Protein AF-M5JMX9-F1 (afdb_monomer_lite)

Sequence (80 aa):
MEKALAGLVAIAAILFFAPLLGVLGGAFVGWVVGLFFAETIHAFLAAVGINAAGLAMWQIGASLGFIGGFFRPAIHRAKA

pLDDT: mean 89.17, std 10.54, range [56.94, 97.88]

Secondary structure (DSSP, 8-state):
-HHHHHHHHHHHHHHHHHHHHHHHHHHHHHHHHHHHHHHHHHHHHHHTT---TT--HHHHHHHHHHHHHHS---------

Structure (mmCIF, N/CA/C/O backbone):
data_AF-M5JMX9-F1
#
_entry.id   AF-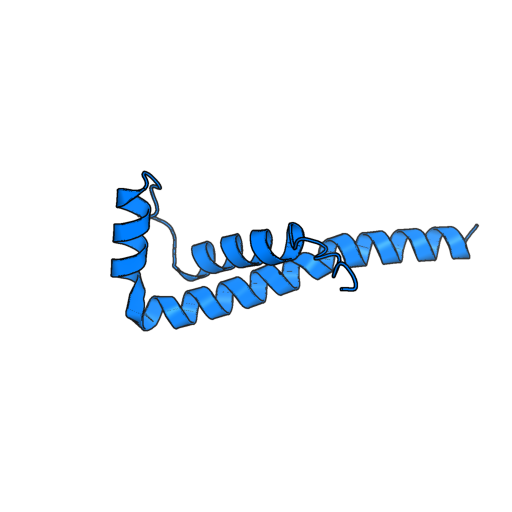M5JMX9-F1
#
loop_
_atom_site.group_PDB
_atom_site.id
_atom_site.type_symbol
_atom_site.label_atom_id
_atom_site.label_alt_id
_atom_site.label_comp_id
_atom_site.label_asym_id
_atom_site.label_entity_id
_atom_site.label_seq_id
_atom_site.pdbx_PDB_ins_code
_atom_site.Cartn_x
_atom_site.Cartn_y
_atom_site.Cartn_z
_atom_site.occupancy
_atom_site.B_iso_or_equiv
_atom_site.auth_seq_id
_atom_site.auth_comp_id
_atom_site.auth_asym_id
_atom_site.auth_atom_id
_atom_site.pdbx_PDB_model_num
ATOM 1 N N . MET A 1 1 ? 24.005 1.040 -30.026 1.00 67.94 1 MET A N 1
ATOM 2 C CA . MET A 1 1 ? 23.433 2.031 -29.088 1.00 67.94 1 MET A CA 1
ATOM 3 C C . MET A 1 1 ? 21.915 1.929 -28.987 1.00 67.94 1 MET A C 1
ATOM 5 O O . MET A 1 1 ? 21.443 1.779 -27.872 1.00 67.94 1 MET A O 1
ATOM 9 N N . GLU A 1 2 ? 21.156 1.906 -30.091 1.00 86.00 2 GLU A N 1
ATOM 10 C CA . GLU A 1 2 ? 19.677 1.814 -30.045 1.00 86.00 2 GLU A CA 1
ATOM 11 C C . GLU A 1 2 ? 19.131 0.643 -29.218 1.00 86.00 2 GLU A C 1
ATOM 13 O O . GLU A 1 2 ? 18.267 0.843 -28.376 1.00 86.00 2 GLU A O 1
ATOM 18 N N . LYS A 1 3 ? 19.671 -0.573 -29.385 1.00 89.81 3 LYS A N 1
ATOM 19 C CA . LYS A 1 3 ? 19.213 -1.750 -28.620 1.00 89.81 3 LYS A CA 1
ATOM 20 C C . LYS A 1 3 ? 19.441 -1.613 -27.107 1.00 89.81 3 LYS A C 1
ATOM 22 O O . LYS A 1 3 ? 18.625 -2.078 -26.321 1.00 89.81 3 LYS A O 1
ATOM 27 N N . ALA A 1 4 ? 20.534 -0.961 -26.705 1.00 90.25 4 ALA A N 1
ATOM 28 C CA . ALA A 1 4 ? 20.846 -0.720 -25.297 1.00 90.25 4 ALA A CA 1
ATOM 29 C C . ALA A 1 4 ? 19.935 0.364 -24.704 1.00 90.25 4 ALA A C 1
ATOM 31 O O . ALA A 1 4 ? 19.427 0.195 -23.601 1.00 90.25 4 ALA A O 1
ATOM 32 N N . LEU A 1 5 ? 19.666 1.432 -25.465 1.00 94.06 5 LEU A N 1
ATOM 33 C CA . LEU A 1 5 ? 18.718 2.477 -25.078 1.00 94.06 5 LEU A CA 1
ATOM 34 C C . LEU A 1 5 ? 17.295 1.919 -24.934 1.00 94.06 5 LEU A C 1
ATOM 36 O O . LEU A 1 5 ? 16.645 2.162 -23.922 1.00 94.06 5 LEU A O 1
ATOM 40 N N . ALA A 1 6 ? 16.840 1.113 -25.898 1.00 94.12 6 ALA A N 1
ATOM 41 C CA . ALA A 1 6 ? 15.533 0.461 -25.849 1.00 94.12 6 ALA A CA 1
ATOM 42 C C . ALA A 1 6 ? 15.396 -0.463 -24.627 1.00 94.12 6 ALA A C 1
ATOM 44 O O . ALA A 1 6 ? 14.377 -0.429 -23.939 1.00 94.12 6 ALA A O 1
ATOM 45 N N . GLY A 1 7 ? 16.441 -1.239 -24.313 1.00 94.75 7 GLY A N 1
ATOM 46 C CA . GLY A 1 7 ? 16.473 -2.069 -23.108 1.00 94.75 7 GLY A CA 1
ATOM 47 C C . GLY A 1 7 ? 16.375 -1.245 -21.821 1.00 94.75 7 GLY A C 1
ATOM 48 O O . GLY A 1 7 ? 15.610 -1.591 -20.924 1.00 94.75 7 GLY A O 1
ATOM 49 N N . LEU A 1 8 ? 17.093 -0.123 -21.743 1.00 95.06 8 LEU A N 1
ATOM 50 C CA . LEU A 1 8 ? 17.112 0.739 -20.558 1.00 95.06 8 LEU A CA 1
ATOM 51 C C . LEU A 1 8 ? 15.760 1.434 -20.330 1.00 95.06 8 LEU A C 1
ATOM 53 O O . LEU A 1 8 ? 15.271 1.476 -19.202 1.00 95.06 8 LEU A O 1
ATOM 57 N N . VAL A 1 9 ? 15.110 1.889 -21.406 1.00 95.44 9 VAL A N 1
ATOM 58 C CA . VAL A 1 9 ? 13.747 2.446 -21.361 1.00 95.44 9 VAL A CA 1
ATOM 59 C C . VAL A 1 9 ? 12.731 1.390 -20.923 1.00 95.44 9 VAL A C 1
ATOM 61 O O . VAL A 1 9 ? 11.887 1.674 -20.076 1.00 95.44 9 VAL A O 1
ATOM 64 N N . ALA A 1 10 ? 12.825 0.162 -21.441 1.00 94.50 10 ALA A N 1
ATOM 65 C CA . ALA A 1 10 ? 11.929 -0.923 -21.046 1.00 94.50 10 ALA A CA 1
ATOM 66 C C . ALA A 1 10 ? 12.074 -1.275 -19.556 1.00 94.50 10 ALA A C 1
ATOM 68 O O . ALA A 1 10 ? 11.070 -1.437 -18.865 1.00 94.50 10 ALA A O 1
ATOM 69 N N . ILE A 1 11 ? 13.305 -1.334 -19.038 1.00 93.31 11 ILE A N 1
ATOM 70 C CA . ILE A 1 11 ? 13.557 -1.574 -17.610 1.00 93.31 11 ILE A CA 1
ATOM 71 C C . ILE A 1 11 ? 12.972 -0.441 -16.762 1.00 93.31 11 ILE A C 1
ATOM 73 O O . ILE A 1 11 ? 12.267 -0.716 -15.793 1.00 93.31 11 ILE A O 1
ATOM 77 N N . ALA A 1 12 ? 13.211 0.819 -17.136 1.00 91.31 12 ALA A N 1
ATOM 78 C CA . ALA A 1 12 ? 12.656 1.967 -16.424 1.00 91.31 12 ALA A CA 1
ATOM 79 C C . ALA A 1 12 ? 11.117 1.934 -16.401 1.00 91.31 12 ALA A C 1
ATOM 81 O O . ALA A 1 12 ? 10.511 2.144 -15.351 1.00 91.31 12 ALA A O 1
ATOM 82 N N . ALA A 1 13 ? 10.488 1.595 -17.530 1.00 91.94 13 ALA A N 1
ATOM 83 C CA . ALA A 1 13 ? 9.041 1.434 -17.612 1.00 91.94 13 ALA A CA 1
ATOM 84 C C . ALA A 1 13 ? 8.545 0.307 -16.693 1.00 91.94 13 ALA A C 1
ATOM 86 O O . ALA A 1 13 ? 7.604 0.510 -15.932 1.00 91.94 13 ALA A O 1
ATOM 87 N N . ILE A 1 14 ? 9.194 -0.860 -16.697 1.00 89.81 14 ILE A N 1
ATOM 88 C CA . ILE A 1 14 ? 8.811 -1.981 -15.826 1.00 89.81 14 ILE A CA 1
ATOM 89 C C . ILE A 1 14 ? 8.937 -1.595 -14.350 1.00 89.81 14 ILE A C 1
ATOM 91 O O . ILE A 1 14 ? 8.009 -1.838 -13.582 1.00 89.81 14 ILE A O 1
ATOM 95 N N . LEU A 1 15 ? 10.041 -0.962 -13.950 1.00 86.56 15 LEU A N 1
ATOM 96 C CA . LEU A 1 15 ? 10.251 -0.532 -12.564 1.00 86.56 15 LEU A CA 1
ATOM 97 C C . LEU A 1 15 ? 9.230 0.518 -12.108 1.00 86.56 15 LEU A C 1
ATOM 99 O O . LEU A 1 15 ? 8.915 0.577 -10.922 1.00 86.56 15 LEU A O 1
ATOM 103 N N . PHE A 1 16 ? 8.687 1.311 -13.032 1.00 85.88 16 PHE A N 1
ATOM 104 C CA . PHE A 1 16 ? 7.646 2.293 -12.740 1.00 85.88 16 PHE A CA 1
ATOM 105 C C . PHE A 1 16 ? 6.236 1.681 -12.709 1.00 85.88 16 PHE A C 1
ATOM 107 O O . PHE A 1 16 ? 5.466 1.936 -11.784 1.00 85.8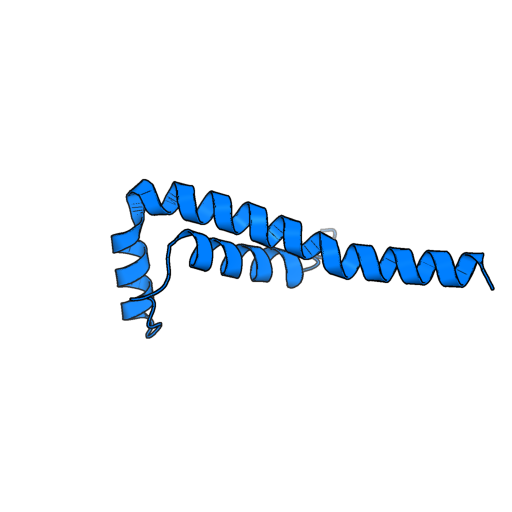8 16 PHE A O 1
ATOM 114 N N . PHE A 1 17 ? 5.885 0.853 -13.697 1.00 89.00 17 PHE A N 1
ATOM 115 C CA . PHE A 1 17 ? 4.530 0.312 -13.846 1.00 89.00 17 PHE A CA 1
ATOM 116 C C . PHE A 1 17 ? 4.268 -0.941 -13.006 1.00 89.00 17 PHE A C 1
ATOM 118 O O . PHE A 1 17 ? 3.132 -1.156 -12.582 1.00 89.00 17 PHE A O 1
ATOM 125 N N . ALA A 1 18 ? 5.280 -1.766 -12.720 1.00 87.94 18 ALA A N 1
ATOM 126 C CA . ALA A 1 18 ? 5.079 -2.985 -11.936 1.00 87.94 18 ALA A CA 1
ATOM 127 C C . ALA A 1 18 ? 4.565 -2.707 -10.506 1.00 87.94 18 ALA A C 1
ATOM 129 O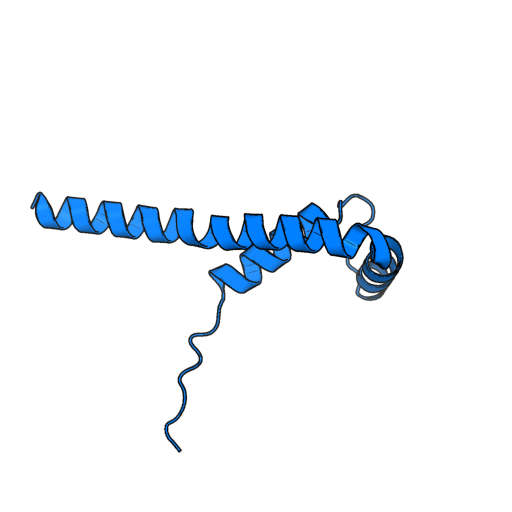 O . ALA A 1 18 ? 3.611 -3.371 -10.092 1.00 87.94 18 ALA A O 1
ATOM 130 N N . PRO A 1 19 ? 5.086 -1.710 -9.759 1.00 88.69 19 PRO A N 1
ATOM 131 C CA . PRO A 1 19 ? 4.549 -1.367 -8.442 1.00 88.69 19 PRO A CA 1
ATOM 132 C C . PRO A 1 19 ? 3.102 -0.869 -8.489 1.00 88.69 19 PRO A C 1
ATOM 134 O O . PRO A 1 19 ? 2.336 -1.166 -7.573 1.00 88.69 19 PRO A O 1
ATOM 137 N N . LEU A 1 20 ? 2.695 -0.172 -9.561 1.00 91.12 20 LEU A N 1
ATOM 138 C CA . LEU A 1 20 ? 1.324 0.332 -9.719 1.00 91.12 20 LEU A CA 1
ATOM 139 C C . LEU A 1 20 ? 0.290 -0.795 -9.732 1.00 91.12 20 LEU A C 1
ATOM 141 O O . LEU A 1 20 ? -0.803 -0.619 -9.201 1.00 91.12 20 LEU A O 1
ATOM 145 N N . LEU A 1 21 ? 0.636 -1.973 -10.257 1.00 90.94 21 LEU A N 1
ATOM 146 C CA . LEU A 1 21 ? -0.239 -3.145 -10.175 1.00 90.94 21 LEU A CA 1
ATOM 147 C C . LEU A 1 21 ? -0.472 -3.576 -8.720 1.00 90.94 21 LEU A C 1
ATOM 149 O O . LEU A 1 21 ? -1.596 -3.910 -8.349 1.00 90.94 21 LEU A O 1
ATOM 153 N N . GLY A 1 22 ? 0.570 -3.512 -7.886 1.00 92.06 22 GLY A N 1
ATOM 154 C CA . GLY A 1 22 ? 0.466 -3.742 -6.445 1.00 92.06 22 GLY A CA 1
ATOM 155 C C . GLY A 1 22 ? -0.424 -2.706 -5.760 1.00 92.06 22 GLY A C 1
ATOM 156 O O . GLY A 1 22 ? -1.267 -3.074 -4.946 1.00 92.06 22 GLY A O 1
ATOM 157 N N . VAL A 1 23 ? -0.304 -1.430 -6.140 1.00 95.94 23 VAL A N 1
ATOM 158 C CA . VAL A 1 23 ? -1.159 -0.345 -5.627 1.00 95.94 23 VAL A CA 1
ATOM 159 C C . VAL A 1 23 ? -2.624 -0.576 -5.982 1.00 95.94 23 VAL A C 1
ATOM 161 O O . VAL A 1 23 ? -3.475 -0.521 -5.100 1.00 95.94 23 VAL A O 1
ATOM 164 N N . LEU A 1 24 ? -2.928 -0.869 -7.248 1.00 96.44 24 LEU A N 1
ATOM 165 C CA . LEU A 1 24 ? -4.299 -1.104 -7.708 1.00 96.44 24 LEU A CA 1
ATOM 166 C C . LEU A 1 24 ? -4.912 -2.345 -7.049 1.00 96.44 24 LEU A C 1
ATOM 168 O O . LEU A 1 24 ? -6.047 -2.293 -6.574 1.00 96.44 24 LEU A O 1
ATOM 172 N N . GLY A 1 25 ? -4.150 -3.439 -6.963 1.00 95.62 25 GLY A N 1
ATOM 173 C CA . GLY A 1 25 ? -4.578 -4.650 -6.263 1.00 95.62 25 GLY A CA 1
ATOM 174 C C . GLY A 1 25 ? -4.818 -4.396 -4.774 1.00 95.62 25 GLY A C 1
ATOM 175 O O . GLY A 1 25 ? -5.859 -4.775 -4.242 1.00 95.62 25 GLY A O 1
ATOM 176 N N . GLY A 1 26 ? -3.900 -3.688 -4.115 1.00 96.88 26 GLY A N 1
ATOM 177 C CA . GLY A 1 26 ? -4.047 -3.280 -2.722 1.00 96.88 26 GLY A CA 1
ATOM 178 C C . GLY A 1 26 ? -5.257 -2.376 -2.499 1.00 96.88 26 GLY A C 1
ATOM 179 O O . GLY A 1 26 ? -6.000 -2.587 -1.545 1.00 96.88 26 GLY A O 1
ATOM 180 N N . ALA A 1 27 ? -5.505 -1.416 -3.392 1.00 97.62 27 ALA A N 1
ATOM 181 C CA . ALA A 1 27 ? -6.656 -0.520 -3.319 1.00 97.62 27 ALA A CA 1
ATOM 182 C C . ALA A 1 27 ? -7.977 -1.289 -3.401 1.00 97.62 27 ALA A C 1
ATOM 184 O O . ALA A 1 27 ? -8.875 -1.066 -2.587 1.00 97.62 27 ALA A O 1
ATOM 185 N N . PHE A 1 28 ? -8.071 -2.230 -4.344 1.00 97.88 28 PHE A N 1
ATOM 186 C CA . PHE A 1 28 ? -9.238 -3.092 -4.496 1.00 97.88 28 PHE A CA 1
ATOM 187 C C . PHE A 1 28 ? -9.457 -3.976 -3.263 1.00 97.88 28 PHE A C 1
ATOM 189 O O . PHE A 1 28 ? -10.559 -4.009 -2.718 1.00 97.88 28 PHE A O 1
ATOM 196 N N . VAL A 1 29 ? -8.407 -4.641 -2.770 1.00 97.19 29 VAL A N 1
ATOM 197 C CA . VAL A 1 29 ? -8.495 -5.473 -1.558 1.00 97.19 29 VAL A CA 1
ATOM 198 C C . VAL A 1 29 ? -8.881 -4.630 -0.341 1.00 97.19 29 VAL A C 1
ATOM 200 O O . VAL A 1 29 ? -9.766 -5.024 0.412 1.00 97.19 29 VAL A O 1
ATOM 203 N N . GLY A 1 30 ? -8.277 -3.452 -0.166 1.00 97.00 30 GLY A N 1
ATOM 204 C CA . GLY A 1 30 ? -8.613 -2.520 0.910 1.00 97.00 30 GLY A CA 1
ATOM 205 C C . GLY A 1 30 ? -10.064 -2.054 0.846 1.00 97.00 30 GLY A C 1
ATOM 206 O O . GLY A 1 30 ? -10.732 -2.014 1.875 1.00 97.00 30 GLY A O 1
ATOM 207 N N . TRP A 1 31 ? -10.585 -1.776 -0.352 1.00 97.50 31 TRP A N 1
ATOM 208 C CA . TRP A 1 31 ? -11.999 -1.458 -0.552 1.00 97.50 31 TRP A CA 1
ATOM 209 C C . TRP A 1 31 ? -12.913 -2.615 -0.127 1.00 97.50 31 TRP A C 1
ATOM 211 O O . TRP A 1 31 ? -13.813 -2.396 0.680 1.00 97.50 31 TRP A O 1
ATOM 221 N N . VAL A 1 32 ? -12.643 -3.843 -0.589 1.00 97.50 32 VAL A N 1
ATOM 222 C CA . VAL A 1 32 ? -13.444 -5.033 -0.244 1.00 97.50 32 VAL A CA 1
ATOM 223 C C . VAL A 1 32 ? -13.410 -5.321 1.259 1.00 97.50 32 VAL A C 1
ATOM 225 O O . VAL A 1 32 ? -14.456 -5.514 1.871 1.00 97.50 32 VAL A O 1
ATOM 228 N N . VAL A 1 33 ? -12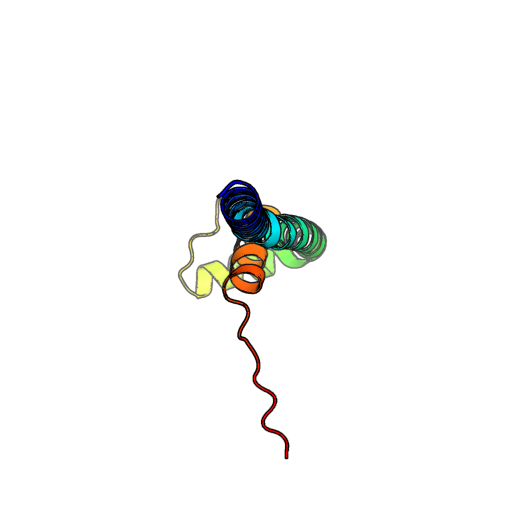.225 -5.323 1.876 1.00 96.81 33 VAL A N 1
ATOM 229 C CA . VAL A 1 33 ? -12.067 -5.558 3.323 1.00 96.81 33 VAL A CA 1
ATOM 230 C C . VAL A 1 33 ? -12.726 -4.438 4.133 1.00 96.81 33 VAL A C 1
ATOM 232 O O . VAL A 1 33 ? -13.343 -4.698 5.168 1.00 96.81 33 VAL A O 1
ATOM 235 N N . GLY A 1 34 ? -12.657 -3.201 3.640 1.00 95.75 34 GLY A N 1
ATOM 236 C CA . GLY A 1 34 ? -13.287 -2.038 4.254 1.00 95.75 34 GLY A CA 1
ATOM 237 C C . GLY A 1 34 ? -14.808 -2.143 4.377 1.00 95.75 34 GLY A C 1
ATOM 238 O O . GLY A 1 34 ? -15.354 -1.610 5.336 1.00 95.75 34 GLY A O 1
ATOM 239 N N . LEU A 1 35 ? -15.487 -2.885 3.492 1.00 95.50 35 LEU A N 1
ATOM 240 C CA . LEU A 1 35 ? -16.939 -3.105 3.587 1.00 95.50 35 LEU A CA 1
ATOM 241 C C . LEU A 1 35 ? -17.357 -3.820 4.882 1.00 95.50 35 LEU A C 1
ATOM 243 O O . LEU A 1 35 ? -18.504 -3.690 5.300 1.00 95.50 35 LEU A O 1
ATOM 247 N N . PHE A 1 36 ? -16.440 -4.558 5.514 1.00 97.06 36 PHE A N 1
ATOM 248 C CA . PHE A 1 36 ? -16.729 -5.365 6.701 1.00 97.06 36 PHE A CA 1
ATOM 249 C C . PHE A 1 36 ? -15.914 -4.951 7.933 1.00 97.06 36 PHE A C 1
ATOM 251 O O . PHE A 1 36 ? -16.388 -5.114 9.054 1.00 97.06 36 PHE A O 1
ATOM 258 N N . PHE A 1 37 ? -14.699 -4.420 7.746 1.00 96.06 37 PHE A N 1
ATOM 259 C CA . PHE A 1 37 ? -13.722 -4.230 8.827 1.00 96.06 37 PHE A CA 1
ATOM 260 C C . PHE A 1 37 ? -13.179 -2.799 8.960 1.00 96.06 37 PHE A C 1
ATOM 262 O O . PHE A 1 37 ? -12.193 -2.602 9.670 1.00 96.06 37 PHE A O 1
ATOM 269 N N . ALA A 1 38 ? -13.781 -1.796 8.305 1.00 93.88 38 ALA A N 1
ATOM 270 C CA . ALA A 1 38 ? -13.283 -0.414 8.348 1.00 93.88 38 ALA A CA 1
ATOM 271 C C . ALA A 1 38 ? -13.075 0.103 9.783 1.00 93.88 38 ALA A C 1
ATOM 273 O O . ALA A 1 38 ? -11.979 0.544 10.118 1.00 93.88 38 ALA A O 1
ATOM 274 N N . GLU A 1 39 ? -14.082 -0.033 10.650 1.00 93.56 39 GLU A N 1
ATOM 275 C CA . GLU A 1 39 ? -14.006 0.437 12.041 1.00 93.56 39 GLU A CA 1
ATOM 276 C C . GLU A 1 39 ? -12.921 -0.285 12.844 1.00 93.56 39 GLU A C 1
ATOM 278 O O . GLU A 1 39 ? -12.142 0.345 13.555 1.00 93.56 39 GLU A O 1
ATOM 283 N N . THR A 1 40 ? -12.812 -1.609 12.695 1.00 95.44 40 THR A N 1
ATOM 284 C CA . THR A 1 40 ? -11.777 -2.405 13.370 1.00 95.44 40 THR A CA 1
ATOM 285 C C . THR A 1 40 ? -10.380 -1.959 12.952 1.00 95.44 40 THR A C 1
ATOM 287 O O . THR A 1 40 ? -9.497 -1.809 13.797 1.00 95.44 40 THR A O 1
ATOM 290 N N . ILE A 1 41 ? -10.177 -1.724 11.655 1.00 94.31 41 ILE A N 1
ATOM 291 C CA . ILE A 1 41 ? -8.885 -1.302 11.116 1.00 94.31 41 ILE A CA 1
ATOM 292 C C . ILE A 1 41 ? -8.567 0.128 11.554 1.00 94.31 41 ILE A C 1
ATOM 294 O O . ILE A 1 41 ? -7.453 0.379 12.004 1.00 94.31 41 ILE A O 1
ATOM 298 N N . HIS A 1 42 ? -9.521 1.055 11.489 1.00 94.44 42 HIS A N 1
ATOM 299 C CA . HIS A 1 42 ? -9.320 2.428 11.955 1.00 94.44 42 HIS A CA 1
ATOM 300 C C . HIS A 1 42 ? -9.022 2.489 13.456 1.00 94.44 42 HIS A C 1
ATOM 302 O O . HIS A 1 42 ? -8.094 3.189 13.858 1.00 94.44 42 HIS A O 1
ATOM 308 N N . ALA A 1 43 ? -9.739 1.718 14.278 1.00 94.25 43 ALA A N 1
ATOM 309 C CA . ALA A 1 43 ? -9.483 1.626 15.713 1.00 94.25 43 ALA A CA 1
ATOM 310 C C . ALA A 1 43 ? -8.091 1.048 16.007 1.00 94.25 43 ALA A C 1
ATOM 312 O O . ALA A 1 43 ? -7.366 1.578 16.849 1.00 94.25 43 ALA A O 1
ATOM 313 N N . PHE A 1 44 ? -7.688 0.001 15.281 1.00 95.06 44 PHE A N 1
ATOM 314 C CA . PHE A 1 44 ? -6.341 -0.555 15.387 1.00 95.06 44 PHE A CA 1
ATOM 315 C C . PHE A 1 44 ? -5.272 0.472 14.994 1.00 95.06 44 PHE A C 1
ATOM 317 O O . PHE A 1 44 ? -4.326 0.681 15.750 1.00 95.06 44 PHE A O 1
ATOM 324 N N . LEU A 1 45 ? -5.435 1.141 13.847 1.00 94.12 45 LEU A N 1
ATOM 325 C CA . LEU A 1 45 ? -4.503 2.163 13.364 1.00 94.12 45 LEU A CA 1
ATOM 326 C C . LEU A 1 45 ? -4.373 3.318 14.365 1.00 94.12 45 LEU A C 1
ATOM 328 O O . LEU A 1 45 ? -3.256 3.718 14.689 1.00 94.12 45 LEU A O 1
ATOM 332 N N . ALA A 1 46 ? -5.486 3.787 14.927 1.00 93.19 46 ALA A N 1
ATOM 333 C CA . ALA A 1 46 ? -5.477 4.804 15.972 1.00 93.19 46 ALA A CA 1
ATOM 334 C C . ALA A 1 46 ? -4.737 4.332 17.237 1.00 93.19 46 ALA A C 1
ATOM 336 O O . ALA A 1 46 ? -3.948 5.089 17.802 1.00 93.19 46 ALA A O 1
ATOM 337 N N . ALA A 1 47 ? -4.931 3.076 17.653 1.00 95.12 47 ALA A N 1
ATOM 338 C CA . ALA A 1 47 ? -4.260 2.502 18.821 1.00 95.12 47 ALA A CA 1
ATOM 339 C C . ALA A 1 47 ? -2.735 2.398 18.650 1.00 95.12 47 ALA A C 1
ATOM 341 O O . ALA A 1 47 ? -1.998 2.550 19.623 1.00 95.12 47 ALA A O 1
ATOM 342 N N . VAL A 1 48 ? -2.249 2.190 17.422 1.00 95.31 48 VAL A N 1
ATOM 343 C CA . VAL A 1 48 ? -0.807 2.203 17.111 1.00 95.31 48 VAL A CA 1
ATOM 344 C C . VAL A 1 48 ? -0.268 3.605 16.787 1.00 95.31 48 VAL A C 1
ATOM 346 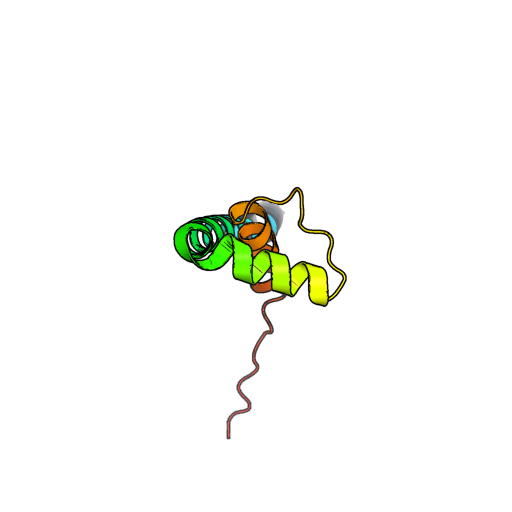O O . VAL A 1 48 ? 0.869 3.740 16.341 1.00 95.31 48 VAL A O 1
ATOM 349 N N . GLY A 1 49 ? -1.059 4.658 17.020 1.00 93.06 49 GLY A N 1
ATOM 350 C CA . GLY A 1 49 ? -0.647 6.055 16.845 1.00 93.06 49 GLY A CA 1
ATOM 351 C C . GLY A 1 49 ? -0.724 6.573 15.407 1.00 93.06 49 GLY A C 1
ATOM 352 O O . GLY A 1 49 ? -0.205 7.652 15.118 1.00 93.06 49 GLY A O 1
ATOM 353 N N . ILE A 1 50 ? -1.368 5.840 14.495 1.00 91.88 50 ILE A N 1
ATOM 354 C CA . ILE A 1 50 ? -1.579 6.266 13.109 1.00 91.88 50 ILE A CA 1
ATOM 355 C C . ILE A 1 50 ? -2.914 7.007 13.019 1.00 91.88 50 ILE A C 1
ATOM 357 O O . ILE A 1 50 ? -3.986 6.421 13.175 1.00 91.88 50 ILE A O 1
ATOM 361 N N . ASN A 1 51 ? -2.862 8.305 12.712 1.00 89.12 51 ASN A N 1
ATOM 362 C CA . ASN A 1 51 ? -4.069 9.085 12.456 1.00 89.12 51 ASN A CA 1
ATOM 363 C C . ASN A 1 51 ? -4.642 8.757 11.066 1.00 89.12 51 ASN A C 1
ATOM 365 O O . ASN A 1 51 ? -4.279 9.376 10.066 1.00 89.12 51 ASN A O 1
ATOM 369 N N . ALA A 1 52 ? -5.541 7.773 11.020 1.00 86.50 52 ALA A N 1
ATOM 370 C CA . ALA A 1 52 ? -6.231 7.332 9.808 1.00 86.50 52 ALA A CA 1
ATOM 371 C C . ALA A 1 52 ? -7.633 7.949 9.630 1.00 86.50 52 ALA A C 1
ATOM 373 O O . ALA A 1 52 ? -8.346 7.562 8.711 1.00 86.50 52 ALA A O 1
ATOM 374 N N . ALA A 1 53 ? -8.036 8.921 10.461 1.00 79.62 53 ALA A N 1
ATOM 375 C CA . ALA A 1 53 ? -9.411 9.439 10.510 1.00 79.62 53 ALA A CA 1
ATOM 376 C C . ALA A 1 53 ? -9.919 10.075 9.195 1.00 79.62 53 ALA A C 1
ATOM 378 O O . ALA A 1 53 ? -11.120 10.252 9.024 1.00 79.62 53 ALA A O 1
ATOM 379 N N . GLY A 1 54 ? -9.020 10.411 8.265 1.00 86.69 54 GLY A N 1
ATOM 380 C CA . GLY A 1 54 ? -9.352 10.935 6.934 1.00 86.69 54 GLY A CA 1
ATOM 381 C C . GLY A 1 54 ? -9.006 10.002 5.772 1.00 86.69 54 GLY A C 1
ATOM 382 O O . GLY A 1 54 ? -9.118 10.419 4.621 1.00 86.69 54 GLY A O 1
ATOM 383 N N . LEU A 1 55 ? -8.544 8.779 6.042 1.00 92.75 55 LEU A N 1
ATOM 384 C CA . LEU A 1 55 ? -8.147 7.836 5.002 1.00 92.75 55 LEU A CA 1
ATOM 385 C C . LEU A 1 55 ? -9.284 6.867 4.706 1.00 92.75 55 LEU A C 1
ATOM 387 O O . LEU A 1 55 ? -9.793 6.178 5.583 1.00 92.75 55 LEU A O 1
ATOM 391 N N . ALA A 1 56 ? -9.648 6.767 3.435 1.00 95.56 56 ALA A N 1
ATOM 392 C CA . ALA A 1 56 ? -10.520 5.708 2.974 1.00 95.56 56 ALA A CA 1
ATOM 393 C C . ALA A 1 56 ? -9.768 4.368 2.970 1.00 95.56 56 ALA A C 1
ATOM 395 O O . ALA A 1 56 ? -8.575 4.293 2.668 1.00 95.56 56 ALA A O 1
ATOM 396 N N . MET A 1 57 ? -10.492 3.276 3.207 1.00 96.06 57 MET A N 1
ATOM 397 C CA . MET A 1 57 ? -9.913 1.930 3.253 1.00 96.06 57 MET A CA 1
ATOM 398 C C . MET A 1 57 ? -9.187 1.514 1.963 1.00 96.06 57 MET A C 1
ATOM 400 O O . MET A 1 57 ? -8.195 0.787 2.018 1.00 96.06 57 MET A O 1
ATOM 404 N N . TRP A 1 58 ? -9.605 2.027 0.801 1.00 96.38 58 TRP A N 1
ATOM 405 C CA . TRP A 1 58 ? -8.886 1.812 -0.458 1.00 96.38 58 TRP A CA 1
ATOM 406 C C . TRP A 1 58 ? -7.533 2.538 -0.496 1.00 96.38 58 TRP A C 1
ATOM 408 O O . TRP A 1 58 ? -6.603 2.034 -1.111 1.00 96.38 58 TRP A O 1
ATOM 418 N N . GLN A 1 59 ? -7.378 3.681 0.182 1.00 96.06 59 GLN A N 1
ATOM 419 C CA . GLN A 1 59 ? -6.101 4.404 0.280 1.00 96.06 59 GLN A CA 1
ATOM 420 C C . GLN A 1 59 ? -5.134 3.671 1.212 1.00 96.06 59 GLN A C 1
ATOM 422 O O . GLN A 1 59 ? -3.942 3.558 0.916 1.00 96.06 59 GLN A O 1
ATOM 427 N N . ILE A 1 60 ? -5.657 3.115 2.310 1.00 95.50 60 ILE A N 1
ATOM 428 C CA . ILE A 1 60 ? -4.895 2.248 3.217 1.00 95.50 60 ILE A CA 1
ATOM 429 C C . ILE A 1 60 ? -4.428 1.002 2.453 1.00 95.50 60 ILE A C 1
ATOM 431 O O . ILE A 1 60 ? -3.236 0.696 2.428 1.00 95.50 60 ILE A O 1
ATOM 435 N N . GLY A 1 61 ? -5.344 0.334 1.749 1.00 96.56 61 GLY A N 1
ATOM 436 C CA . GLY A 1 61 ? -5.029 -0.819 0.909 1.00 96.56 61 GLY A CA 1
ATOM 437 C C . GLY A 1 61 ? -4.022 -0.501 -0.198 1.00 96.56 61 GLY A C 1
ATOM 438 O O . GLY A 1 61 ? -3.072 -1.255 -0.388 1.00 96.56 61 GLY A O 1
ATOM 439 N N . ALA A 1 62 ? -4.172 0.632 -0.888 1.00 9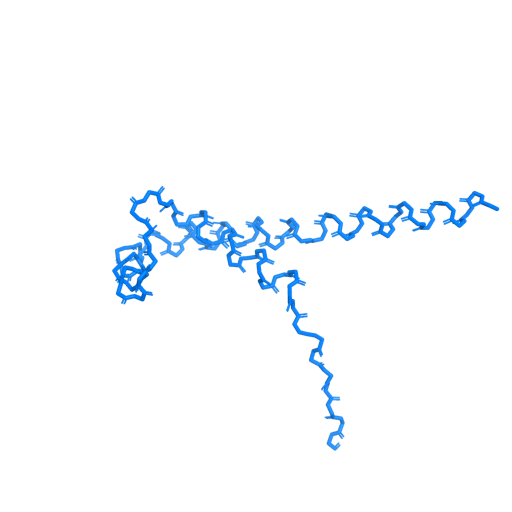6.81 62 ALA A N 1
ATOM 440 C CA . ALA A 1 62 ? -3.241 1.102 -1.915 1.00 96.81 62 ALA A CA 1
ATOM 441 C C . ALA A 1 62 ? -1.820 1.276 -1.360 1.00 96.81 62 ALA A C 1
ATOM 443 O O . ALA A 1 62 ? -0.850 0.833 -1.976 1.00 96.81 62 ALA A O 1
ATOM 444 N N . SER A 1 63 ? -1.706 1.867 -0.167 1.00 94.62 63 SER A N 1
ATOM 445 C CA . SER A 1 63 ? -0.430 2.079 0.524 1.00 94.62 63 SER A CA 1
ATOM 446 C C . SER A 1 63 ? 0.231 0.751 0.898 1.00 94.62 63 SER A C 1
ATOM 448 O O . SER A 1 63 ? 1.416 0.546 0.636 1.00 94.62 63 SER A O 1
ATOM 450 N N . LEU A 1 64 ? -0.538 -0.196 1.441 1.00 94.00 64 LEU A N 1
ATOM 451 C CA . LEU A 1 64 ? -0.038 -1.535 1.767 1.00 94.00 64 LEU A CA 1
ATOM 452 C C . LEU A 1 64 ? 0.336 -2.333 0.510 1.00 94.00 64 LEU A C 1
ATOM 454 O O . LEU A 1 64 ? 1.353 -3.025 0.502 1.00 94.00 64 LEU A O 1
ATOM 458 N N . GLY A 1 65 ? -0.443 -2.201 -0.565 1.00 94.19 65 GLY A N 1
ATOM 459 C CA . GLY A 1 65 ? -0.165 -2.807 -1.865 1.00 94.19 65 GLY A CA 1
ATOM 460 C C . GLY A 1 65 ? 1.110 -2.266 -2.507 1.00 94.19 65 GLY A C 1
ATOM 461 O O . GLY A 1 65 ? 1.902 -3.042 -3.046 1.00 94.19 65 GLY A O 1
ATOM 462 N N . PHE A 1 66 ? 1.361 -0.958 -2.381 1.00 92.94 66 PHE A N 1
ATOM 463 C CA . PHE A 1 66 ? 2.632 -0.354 -2.773 1.00 92.94 66 PHE A CA 1
ATOM 464 C C . PHE A 1 66 ? 3.791 -0.939 -1.967 1.00 92.94 66 PHE A C 1
ATOM 466 O O . PHE A 1 66 ? 4.750 -1.436 -2.551 1.00 92.94 66 PHE A O 1
ATOM 473 N N . ILE A 1 67 ? 3.696 -0.920 -0.634 1.00 91.25 67 ILE A N 1
ATOM 474 C CA . ILE A 1 67 ? 4.783 -1.368 0.243 1.00 91.25 67 ILE A CA 1
ATOM 475 C C . ILE A 1 67 ? 5.095 -2.849 -0.005 1.00 91.25 67 ILE A C 1
ATOM 477 O O . ILE A 1 67 ? 6.253 -3.211 -0.208 1.00 91.25 67 ILE A O 1
ATOM 481 N N . GLY A 1 68 ? 4.070 -3.699 -0.054 1.00 86.56 68 GLY A N 1
ATOM 482 C CA . GLY A 1 68 ? 4.231 -5.132 -0.294 1.00 86.56 68 GLY A CA 1
ATOM 483 C C . GLY A 1 68 ? 4.719 -5.473 -1.705 1.00 86.56 68 GLY A C 1
ATOM 484 O O . GLY A 1 68 ? 5.444 -6.453 -1.875 1.00 86.56 68 GLY A O 1
ATOM 485 N N . GLY A 1 69 ? 4.346 -4.680 -2.713 1.00 83.75 69 GLY A N 1
ATOM 486 C CA . GLY A 1 69 ? 4.785 -4.865 -4.097 1.00 83.75 69 GLY A CA 1
ATOM 487 C C . GLY A 1 69 ? 6.205 -4.358 -4.354 1.00 83.75 69 GLY A C 1
ATOM 488 O O . GLY A 1 69 ? 6.990 -5.047 -5.001 1.00 83.75 69 GLY A O 1
ATOM 489 N N . PHE A 1 70 ? 6.539 -3.176 -3.832 1.00 83.19 70 PHE A N 1
ATOM 490 C CA . PHE A 1 70 ? 7.814 -2.498 -4.065 1.00 83.19 70 PHE A CA 1
ATOM 491 C C . PHE A 1 70 ? 8.939 -3.051 -3.185 1.00 83.19 70 PHE A C 1
ATOM 493 O O . PHE A 1 70 ? 10.027 -3.330 -3.679 1.00 83.19 70 PHE A O 1
ATOM 500 N N . PHE A 1 71 ? 8.674 -3.272 -1.893 1.00 82.56 71 PHE A N 1
ATOM 501 C CA . PHE A 1 71 ? 9.664 -3.790 -0.941 1.00 82.56 71 PHE A CA 1
ATOM 502 C C . PHE A 1 71 ? 9.592 -5.309 -0.781 1.00 82.56 71 PHE A C 1
ATOM 504 O O . PHE A 1 71 ? 10.027 -5.844 0.241 1.00 82.56 71 PHE A O 1
ATOM 511 N N . ARG A 1 72 ? 9.026 -6.020 -1.767 1.00 72.94 72 ARG A N 1
ATOM 512 C CA . ARG A 1 72 ? 8.872 -7.473 -1.700 1.00 72.94 72 ARG A CA 1
ATOM 513 C C . ARG A 1 72 ? 10.241 -8.113 -1.442 1.00 72.94 72 ARG A C 1
ATOM 515 O O . ARG A 1 72 ? 11.122 -7.997 -2.296 1.00 72.94 72 ARG A O 1
ATOM 522 N N . PRO A 1 73 ? 10.439 -8.807 -0.306 1.00 68.69 73 PRO A N 1
ATOM 523 C CA . PRO A 1 73 ? 11.713 -9.443 -0.034 1.00 68.69 73 PRO A CA 1
ATOM 524 C C . PRO A 1 73 ? 11.988 -10.476 -1.122 1.00 68.69 73 PRO A C 1
ATOM 526 O O . PRO A 1 73 ? 11.135 -11.320 -1.417 1.00 68.69 73 PRO A O 1
ATOM 529 N N . ALA A 1 74 ? 13.185 -10.440 -1.703 1.00 63.75 74 ALA A N 1
ATOM 530 C CA . ALA A 1 74 ? 13.694 -11.563 -2.469 1.00 63.75 74 ALA A CA 1
ATOM 531 C C . ALA A 1 74 ? 13.944 -12.697 -1.467 1.00 63.75 74 ALA A C 1
ATOM 533 O O . ALA A 1 74 ? 15.031 -12.804 -0.906 1.00 63.75 74 ALA A O 1
ATOM 534 N N . ILE A 1 75 ? 12.913 -13.494 -1.164 1.00 62.94 75 ILE A N 1
ATOM 535 C CA . ILE A 1 75 ? 13.056 -14.678 -0.316 1.00 62.94 75 ILE A CA 1
ATOM 536 C C . ILE A 1 75 ? 14.005 -15.620 -1.057 1.00 62.94 75 ILE A C 1
ATOM 538 O O . ILE A 1 75 ? 13.602 -16.373 -1.945 1.00 62.94 75 ILE A O 1
ATOM 542 N N . HIS A 1 76 ? 15.287 -15.545 -0.715 1.00 60.38 76 HIS A N 1
ATOM 543 C CA . HIS A 1 76 ? 16.276 -16.516 -1.130 1.00 60.38 76 HIS A CA 1
ATOM 544 C C . HIS A 1 76 ? 15.912 -17.800 -0.386 1.00 60.38 76 HIS A C 1
ATOM 546 O O . HIS A 1 76 ? 16.124 -17.906 0.821 1.00 60.38 76 HIS A O 1
ATOM 552 N N . ARG A 1 77 ? 15.275 -18.758 -1.071 1.00 60.16 77 ARG A N 1
ATOM 553 C CA . ARG A 1 77 ? 15.126 -20.106 -0.518 1.00 60.16 77 ARG A CA 1
ATOM 554 C C . ARG A 1 77 ? 16.539 -20.646 -0.329 1.00 60.16 77 ARG A C 1
ATOM 556 O O . ARG A 1 77 ? 17.169 -21.043 -1.307 1.00 60.16 77 ARG A O 1
ATOM 563 N N . ALA A 1 78 ? 17.041 -20.631 0.903 1.00 59.94 78 ALA A N 1
ATOM 564 C CA . ALA A 1 78 ? 18.168 -21.470 1.265 1.00 59.94 78 ALA A CA 1
ATOM 565 C C . ALA A 1 78 ? 17.762 -22.899 0.887 1.00 59.94 78 ALA A C 1
ATOM 567 O O . ALA A 1 78 ? 16.748 -23.404 1.372 1.00 59.94 78 ALA A O 1
ATOM 568 N N . LYS A 1 79 ? 18.467 -23.496 -0.079 1.00 56.94 79 LYS A N 1
ATOM 569 C CA . LYS A 1 79 ? 18.296 -24.915 -0.383 1.00 56.94 79 LYS A CA 1
ATOM 570 C C . LYS A 1 79 ? 18.726 -25.663 0.880 1.00 56.94 79 LYS A C 1
ATOM 572 O O . LYS A 1 79 ? 19.894 -25.570 1.248 1.00 56.94 79 LYS A O 1
ATOM 577 N N . ALA A 1 80 ? 17.756 -26.267 1.563 1.00 62.16 80 ALA A N 1
ATOM 578 C CA . ALA A 1 80 ? 18.001 -27.247 2.613 1.00 62.16 80 ALA A CA 1
ATOM 579 C C . ALA A 1 80 ? 18.583 -28.525 1.999 1.00 62.16 80 ALA A C 1
ATOM 581 O O . ALA A 1 80 ? 18.229 -28.815 0.829 1.00 62.16 80 ALA A O 1
#

Radius of gyration: 17.58 Å; chains: 1; bounding box: 40×38×49 Å

Organism: NCBI:txid1234597

Foldseek 3Di:
DVVVVVVVVVVVVCLVVQLVVLLQVQLVVQQVVCVPCVVVVCVVCVVVVHNCVPPRSSNVRSVVSSCCRNVPDPPPPPDD